Protein AF-A0A7V2M1Z6-F1 (afdb_monomer_lite)

Foldseek 3Di:
DDLVVLLVVLVVVCVVVVQCPPPHPNHPDPVSLVVQLVVLVVVLCVCPPPHDDRPDPPVNVVSVVSNSSSVD

Structure (mmCIF, N/CA/C/O backbone):
data_AF-A0A7V2M1Z6-F1
#
_entry.id   AF-A0A7V2M1Z6-F1
#
loop_
_atom_site.group_PDB
_atom_site.id
_atom_site.type_symbol
_atom_site.label_atom_id
_atom_site.label_alt_id
_atom_site.label_comp_id
_atom_site.label_asym_id
_atom_site.label_entity_id
_atom_site.label_seq_id
_atom_site.pdbx_PDB_ins_code
_atom_site.Cartn_x
_atom_site.Cartn_y
_atom_site.Cartn_z
_atom_site.occupancy
_atom_site.B_iso_or_equiv
_atom_site.auth_seq_id
_atom_site.auth_comp_id
_atom_site.auth_asym_id
_atom_site.auth_atom_id
_atom_site.pdbx_PDB_model_num
ATOM 1 N N . MET A 1 1 ? -5.043 13.633 -10.430 1.00 78.44 1 MET A N 1
ATOM 2 C CA . MET A 1 1 ? -5.525 13.800 -9.050 1.00 78.44 1 MET A CA 1
ATOM 3 C C . MET A 1 1 ? -4.347 14.239 -8.210 1.00 78.44 1 MET A C 1
ATOM 5 O O . MET A 1 1 ? -3.261 13.707 -8.406 1.00 78.44 1 MET A O 1
ATOM 9 N N . GLU A 1 2 ? -4.543 15.208 -7.330 1.00 95.12 2 GLU A N 1
ATOM 10 C CA . GLU A 1 2 ? -3.538 15.623 -6.348 1.00 95.12 2 GLU A CA 1
ATOM 11 C C . GLU A 1 2 ? -3.374 14.554 -5.259 1.00 95.12 2 GLU A C 1
ATOM 13 O O . GLU A 1 2 ? -4.306 13.793 -4.992 1.00 95.12 2 GLU A O 1
ATOM 18 N N . ILE A 1 3 ? -2.231 14.535 -4.563 1.00 95.25 3 ILE A N 1
ATOM 19 C CA . ILE A 1 3 ? -1.974 13.589 -3.454 1.00 95.25 3 ILE A CA 1
ATOM 20 C C . ILE A 1 3 ? -3.131 13.599 -2.446 1.00 95.25 3 ILE A C 1
ATOM 22 O O . ILE A 1 3 ? -3.629 12.554 -2.050 1.00 95.25 3 ILE A O 1
ATOM 26 N N . LYS A 1 4 ? -3.636 14.788 -2.100 1.00 96.81 4 LYS A N 1
ATOM 27 C CA . LYS A 1 4 ? -4.768 14.936 -1.177 1.00 96.81 4 LYS A CA 1
ATOM 28 C C . LYS A 1 4 ? -6.057 14.287 -1.695 1.00 96.81 4 LYS A C 1
ATOM 30 O O . LYS A 1 4 ? -6.847 13.775 -0.908 1.00 96.81 4 LYS A O 1
ATOM 35 N N . GLU A 1 5 ? -6.301 14.337 -3.000 1.00 97.38 5 GLU A N 1
ATOM 36 C CA . GLU A 1 5 ? -7.470 13.703 -3.615 1.00 97.38 5 GLU A CA 1
ATOM 37 C C . GLU A 1 5 ? -7.320 12.181 -3.604 1.00 97.38 5 GLU A C 1
ATOM 39 O O . GLU A 1 5 ? -8.268 11.485 -3.251 1.00 97.38 5 GLU A O 1
ATOM 44 N N . LEU A 1 6 ? -6.121 11.675 -3.901 1.00 96.94 6 LEU A N 1
ATOM 45 C CA . LEU A 1 6 ? -5.806 10.249 -3.830 1.00 96.94 6 LEU A CA 1
ATOM 46 C C . LEU A 1 6 ? -5.937 9.710 -2.400 1.00 96.94 6 LEU A C 1
ATOM 48 O O . LEU A 1 6 ? -6.609 8.702 -2.202 1.00 96.94 6 LEU A O 1
ATOM 52 N N . THR A 1 7 ? -5.412 10.415 -1.391 1.00 97.12 7 THR A N 1
ATOM 53 C CA . THR A 1 7 ? -5.607 10.062 0.026 1.00 97.12 7 THR A CA 1
ATOM 54 C C . THR A 1 7 ? -7.093 9.996 0.379 1.00 97.12 7 THR A C 1
ATOM 56 O O . THR A 1 7 ? -7.530 9.077 1.071 1.00 97.12 7 THR A O 1
ATOM 59 N N . ASN A 1 8 ? -7.909 10.937 -0.105 1.00 97.94 8 ASN A N 1
ATOM 60 C CA . ASN A 1 8 ? -9.349 10.908 0.154 1.00 97.94 8 ASN A CA 1
ATOM 61 C C . ASN A 1 8 ? -10.030 9.694 -0.494 1.00 97.94 8 ASN A C 1
ATOM 63 O O . ASN A 1 8 ? -10.872 9.066 0.150 1.00 97.94 8 ASN A O 1
ATOM 67 N N . GLU A 1 9 ? -9.686 9.352 -1.736 1.00 97.81 9 GLU A N 1
ATOM 68 C CA . GLU A 1 9 ? -10.221 8.154 -2.392 1.00 97.81 9 GLU A CA 1
ATOM 69 C C . GLU A 1 9 ? -9.761 6.867 -1.699 1.00 97.81 9 GLU A C 1
ATOM 71 O O . GLU A 1 9 ? -10.581 5.971 -1.490 1.00 97.81 9 GLU A O 1
ATOM 76 N N . MET A 1 10 ? -8.511 6.804 -1.234 1.00 96.94 10 MET A N 1
ATOM 77 C CA . MET A 1 10 ? -8.008 5.671 -0.455 1.00 96.94 10 MET A C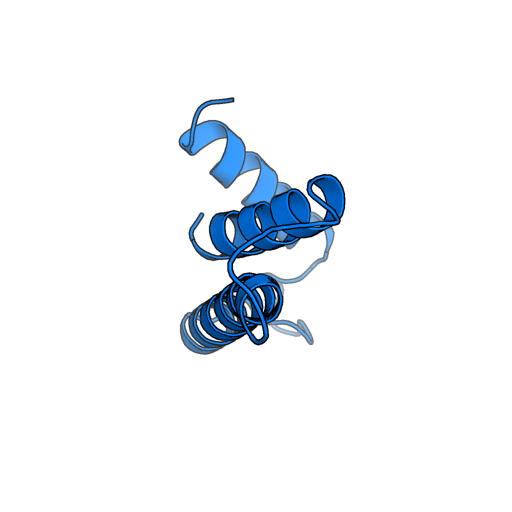A 1
ATOM 78 C C . MET A 1 10 ? -8.791 5.504 0.853 1.00 96.94 10 MET A C 1
ATOM 80 O O . MET A 1 10 ? -9.321 4.430 1.138 1.00 96.94 10 MET A O 1
ATOM 84 N N . ASN A 1 11 ? -8.996 6.588 1.606 1.00 97.31 11 ASN A N 1
ATOM 85 C CA . ASN A 1 11 ? -9.814 6.561 2.821 1.00 97.31 11 ASN A CA 1
ATOM 86 C C . ASN A 1 11 ? -11.262 6.112 2.539 1.00 97.31 11 ASN A C 1
ATOM 88 O O . ASN A 1 11 ? -11.837 5.343 3.316 1.00 97.31 11 ASN A O 1
ATOM 92 N N . LYS A 1 12 ? -11.867 6.550 1.424 1.00 98.06 12 LYS A N 1
ATOM 93 C CA . LYS A 1 12 ? -13.203 6.084 1.005 1.00 98.06 12 LYS A CA 1
ATOM 94 C C . LYS A 1 12 ? -13.200 4.591 0.695 1.00 98.06 12 LYS A C 1
ATOM 96 O O . LYS A 1 12 ? -14.102 3.886 1.141 1.00 98.06 12 LYS A O 1
ATOM 101 N N . PHE A 1 13 ? -12.201 4.105 -0.036 1.00 96.81 13 PHE A N 1
ATOM 102 C CA . PHE A 1 13 ? -12.051 2.691 -0.360 1.00 96.81 13 PHE A CA 1
ATOM 103 C C . PHE A 1 13 ? -11.940 1.833 0.906 1.00 96.81 13 PHE A C 1
ATOM 105 O O . PHE A 1 13 ? -12.744 0.919 1.101 1.00 96.81 13 PHE A O 1
ATOM 112 N N . VAL A 1 14 ? -11.017 2.175 1.806 1.00 97.00 14 VAL A N 1
ATOM 113 C CA . VAL A 1 14 ? -10.781 1.458 3.068 1.00 97.00 14 VAL A CA 1
ATOM 114 C C . VAL A 1 14 ? -12.038 1.456 3.945 1.00 97.00 14 VAL A C 1
ATOM 116 O O . VAL A 1 14 ? -12.418 0.421 4.501 1.00 97.00 14 VAL A O 1
ATOM 119 N N . LYS A 1 15 ? -12.753 2.586 4.004 1.00 97.56 15 LYS A N 1
ATOM 120 C CA . LYS A 1 15 ? -14.038 2.690 4.705 1.00 97.56 15 LYS A CA 1
ATOM 121 C C . LYS A 1 15 ? -15.120 1.809 4.077 1.00 97.56 15 LYS A C 1
ATOM 123 O O . LYS A 1 15 ? -15.811 1.104 4.803 1.00 97.56 15 LYS A O 1
ATOM 128 N N . ASN A 1 16 ? -15.250 1.797 2.751 1.00 97.75 16 ASN A N 1
ATOM 129 C CA . ASN A 1 16 ? -16.229 0.962 2.042 1.00 97.75 16 ASN A CA 1
ATOM 130 C C . ASN A 1 16 ? -15.970 -0.540 2.231 1.00 97.75 16 ASN A C 1
ATOM 132 O O . ASN A 1 16 ? -16.890 -1.347 2.112 1.00 97.75 16 ASN A O 1
ATOM 136 N N . LYS A 1 17 ? -14.727 -0.924 2.536 1.00 96.38 17 LYS A N 1
ATOM 137 C CA . LYS A 1 17 ? -14.356 -2.297 2.892 1.00 96.38 17 LYS A CA 1
ATOM 138 C C . LYS A 1 17 ? -14.632 -2.651 4.362 1.00 96.38 17 LYS A C 1
ATOM 140 O O . LYS A 1 17 ? -14.431 -3.809 4.728 1.00 96.38 17 LYS A O 1
ATOM 145 N N . GLY A 1 18 ? -15.058 -1.692 5.189 1.00 97.56 18 GLY A N 1
ATOM 146 C CA . GLY A 1 18 ? -15.247 -1.863 6.636 1.00 97.56 18 GLY A CA 1
ATOM 147 C C . GLY A 1 18 ? -13.931 -2.012 7.404 1.00 97.56 18 GLY A C 1
ATOM 148 O O . GLY A 1 18 ? -13.893 -2.564 8.497 1.00 97.56 18 GLY A O 1
ATOM 149 N N . TRP A 1 19 ? -12.799 -1.591 6.831 1.00 97.56 19 TRP A N 1
ATOM 150 C CA . TRP A 1 19 ? -11.493 -1.894 7.430 1.00 97.56 19 TRP A CA 1
ATOM 151 C C . TRP A 1 19 ? -11.115 -0.988 8.603 1.00 97.56 19 TRP A C 1
ATOM 153 O O . TRP A 1 19 ? -10.248 -1.362 9.395 1.00 97.56 19 TRP A O 1
ATOM 163 N N . TYR A 1 20 ? -11.787 0.157 8.738 1.00 96.50 20 TYR A N 1
ATOM 164 C CA . TYR A 1 20 ? -11.693 1.024 9.915 1.00 96.50 20 TYR A CA 1
ATOM 165 C C . TYR A 1 20 ? -12.576 0.569 11.086 1.00 96.50 20 TYR A C 1
ATOM 167 O O . TYR A 1 20 ? -12.462 1.141 12.170 1.00 96.50 20 TYR A O 1
ATOM 175 N N . ASP A 1 21 ? -13.440 -0.430 10.891 1.00 96.88 21 ASP A N 1
ATOM 176 C CA . ASP A 1 21 ? -14.331 -0.909 11.946 1.00 96.88 21 ASP A CA 1
ATOM 177 C C . ASP A 1 21 ? -13.533 -1.610 13.058 1.00 96.88 21 ASP A C 1
ATOM 179 O O . ASP A 1 21 ? -12.490 -2.226 12.814 1.00 96.88 21 ASP A O 1
ATOM 183 N N . LEU A 1 22 ? -14.018 -1.512 14.301 1.00 93.81 22 LEU A N 1
ATOM 184 C CA . LEU A 1 22 ? -13.316 -2.018 15.491 1.00 93.81 22 LEU A CA 1
ATOM 185 C C . LEU A 1 22 ? -13.079 -3.537 15.456 1.00 93.81 22 LEU A C 1
ATOM 187 O O . LEU A 1 22 ? -12.102 -4.019 16.026 1.00 93.81 22 LEU A O 1
ATOM 191 N N . ASP A 1 23 ? -13.961 -4.284 14.799 1.00 95.00 23 ASP A N 1
ATOM 192 C CA . ASP A 1 23 ? -13.929 -5.739 14.639 1.00 95.00 23 ASP A CA 1
ATOM 193 C C . ASP A 1 23 ? -13.414 -6.184 13.258 1.00 95.00 23 ASP A C 1
ATOM 195 O O . ASP A 1 23 ? -13.497 -7.363 12.895 1.00 95.00 23 ASP A O 1
ATOM 199 N N . SER A 1 24 ? -12.829 -5.258 12.490 1.00 96.94 24 SER A N 1
ATOM 200 C CA . SER A 1 24 ? -12.220 -5.549 11.197 1.00 96.94 24 SER A CA 1
ATOM 201 C C . SER A 1 24 ? -11.153 -6.641 11.309 1.00 96.94 24 SER A C 1
ATOM 203 O O . SER A 1 24 ? -10.215 -6.565 12.104 1.00 96.94 24 SER A O 1
ATOM 205 N N . LYS A 1 25 ? -11.220 -7.628 10.407 1.00 95.81 25 LYS A N 1
ATOM 206 C CA . LYS A 1 25 ? -10.148 -8.624 10.213 1.00 95.81 25 LYS A CA 1
ATOM 207 C C . LYS A 1 25 ? -8.889 -8.035 9.563 1.00 95.81 25 LYS A C 1
ATOM 209 O O . LYS A 1 25 ? -7.880 -8.726 9.461 1.00 95.81 25 LYS A O 1
ATOM 214 N N . ARG A 1 26 ? -8.953 -6.788 9.085 1.00 95.62 26 ARG A N 1
ATOM 215 C CA . ARG A 1 26 ? -7.862 -6.046 8.436 1.00 95.62 26 ARG A CA 1
ATOM 216 C C . ARG A 1 26 ? -7.737 -4.648 9.056 1.00 95.62 26 ARG A C 1
ATOM 218 O O . ARG A 1 26 ? -7.999 -3.653 8.377 1.00 95.62 26 ARG A O 1
ATOM 225 N N . PRO A 1 27 ? -7.409 -4.546 10.356 1.00 96.69 27 PRO A N 1
ATOM 226 C CA . PRO A 1 27 ? -7.402 -3.263 11.038 1.00 96.69 27 PRO A CA 1
ATOM 227 C C . PRO A 1 27 ? -6.249 -2.397 10.526 1.00 96.69 27 PRO A C 1
ATOM 229 O O . PRO A 1 27 ? -5.113 -2.863 10.399 1.00 96.69 27 PRO A O 1
ATOM 232 N N . GLN A 1 28 ? -6.535 -1.123 10.273 1.00 96.75 28 GLN A N 1
ATOM 233 C CA . GLN A 1 28 ? -5.600 -0.146 9.700 1.00 96.75 28 GLN A CA 1
ATOM 234 C C . GLN A 1 28 ? -4.677 0.461 10.771 1.00 96.75 28 GLN A C 1
ATOM 236 O O . GLN A 1 28 ? -4.573 1.674 10.931 1.00 96.75 28 GLN A O 1
ATOM 241 N N . THR A 1 29 ? -4.052 -0.395 11.583 1.00 96.81 29 THR A N 1
ATOM 242 C CA . THR A 1 29 ? -3.082 0.046 12.596 1.00 96.81 29 THR A CA 1
ATOM 243 C C . THR A 1 29 ? -1.776 0.475 11.933 1.00 96.81 29 THR A C 1
ATOM 245 O O . THR A 1 29 ? -1.403 -0.090 10.907 1.00 96.81 29 THR A O 1
ATOM 248 N N . LEU A 1 30 ? -1.027 1.393 12.560 1.00 97.06 30 LEU A N 1
ATOM 249 C CA . LEU A 1 30 ? 0.296 1.810 12.068 1.00 97.06 30 LEU A CA 1
ATOM 250 C C . LEU A 1 30 ? 1.208 0.608 11.788 1.00 97.06 30 LEU A C 1
ATOM 252 O O . LEU A 1 30 ? 1.848 0.551 10.748 1.00 97.06 30 LEU A O 1
ATOM 256 N N . LYS A 1 31 ? 1.199 -0.395 12.676 1.00 97.94 31 LYS A N 1
ATOM 257 C CA . LYS A 1 31 ? 1.959 -1.636 12.489 1.00 97.94 31 LYS A CA 1
ATOM 258 C C . LYS A 1 31 ? 1.568 -2.362 11.199 1.00 97.94 31 LYS A C 1
ATOM 260 O O . LYS A 1 31 ? 2.451 -2.762 10.451 1.00 97.94 31 LYS A O 1
ATOM 265 N N . ASN A 1 32 ? 0.273 -2.564 10.962 1.00 97.75 32 ASN A N 1
ATOM 266 C CA . ASN A 1 32 ? -0.189 -3.308 9.790 1.00 97.75 32 ASN A CA 1
ATOM 267 C C . ASN A 1 32 ? 0.112 -2.549 8.499 1.00 97.75 32 ASN A C 1
ATOM 269 O O . ASN A 1 32 ? 0.619 -3.155 7.567 1.00 97.75 32 ASN A O 1
ATOM 273 N N . LEU A 1 33 ? -0.117 -1.234 8.485 1.00 97.81 33 LEU A N 1
ATOM 274 C CA . LEU A 1 33 ? 0.199 -0.382 7.338 1.00 97.81 33 LEU A CA 1
ATOM 275 C C . LEU A 1 33 ? 1.699 -0.389 7.024 1.00 97.81 33 LEU A C 1
ATOM 277 O O . LEU A 1 33 ? 2.078 -0.568 5.874 1.00 97.81 33 LEU A O 1
ATOM 281 N N . SER A 1 34 ? 2.566 -0.275 8.038 1.00 98.31 34 SER A N 1
ATOM 282 C CA . SER A 1 34 ? 4.020 -0.347 7.834 1.00 98.31 34 SER A CA 1
ATOM 283 C C . SER A 1 34 ? 4.487 -1.713 7.325 1.00 98.31 34 SER A C 1
ATOM 285 O O . SER A 1 34 ? 5.426 -1.774 6.536 1.00 98.31 34 SER A O 1
ATOM 287 N N . ILE A 1 35 ? 3.856 -2.805 7.773 1.00 98.50 35 ILE A N 1
ATOM 288 C CA . ILE A 1 35 ? 4.150 -4.147 7.256 1.00 98.50 35 ILE A CA 1
ATOM 289 C C . ILE A 1 35 ? 3.711 -4.246 5.797 1.00 98.50 35 ILE A C 1
ATOM 291 O O . ILE A 1 35 ? 4.529 -4.636 4.975 1.00 98.50 35 ILE A O 1
ATOM 295 N N . SER A 1 36 ? 2.475 -3.860 5.476 1.00 98.25 36 SER A N 1
ATOM 296 C CA . SER A 1 36 ? 1.966 -3.868 4.103 1.00 98.25 36 SER A CA 1
ATOM 297 C C . SER A 1 36 ? 2.849 -3.051 3.166 1.00 98.25 36 SER A C 1
ATOM 299 O O . SER A 1 36 ? 3.298 -3.583 2.166 1.00 98.25 36 SER A O 1
ATOM 301 N N . LEU A 1 37 ? 3.227 -1.827 3.548 1.00 98.50 37 LEU A N 1
ATOM 302 C CA . LEU A 1 37 ? 4.161 -1.007 2.774 1.00 98.50 37 LEU A CA 1
ATOM 303 C C . LEU A 1 37 ? 5.478 -1.744 2.469 1.00 98.50 37 LEU A C 1
ATOM 305 O O . LEU A 1 37 ? 5.988 -1.668 1.358 1.00 98.50 37 LEU A O 1
ATOM 309 N N . CYS A 1 38 ? 6.041 -2.451 3.451 1.00 98.69 38 CYS A N 1
ATOM 310 C CA . CYS A 1 38 ? 7.269 -3.225 3.262 1.00 98.69 38 CYS A CA 1
ATOM 311 C C . CYS A 1 38 ? 7.072 -4.412 2.302 1.00 98.69 38 CYS A C 1
ATOM 313 O O . CYS A 1 38 ? 7.982 -4.735 1.536 1.00 98.69 38 CYS A O 1
ATOM 315 N N . LEU A 1 39 ? 5.899 -5.052 2.344 1.00 98.62 39 LEU A N 1
ATOM 316 C CA . LEU A 1 39 ? 5.546 -6.138 1.431 1.00 98.62 39 LEU A CA 1
ATOM 317 C C . LEU A 1 39 ? 5.466 -5.623 -0.008 1.00 98.62 39 LEU A C 1
ATOM 319 O O . LEU A 1 39 ? 6.230 -6.112 -0.829 1.00 98.62 39 LEU A O 1
ATOM 323 N N . GLU A 1 40 ? 4.704 -4.560 -0.277 1.00 98.56 40 GLU A N 1
ATOM 324 C CA . GLU A 1 40 ? 4.569 -4.030 -1.647 1.00 98.56 40 GLU A CA 1
ATOM 325 C C . GLU A 1 40 ? 5.908 -3.506 -2.200 1.00 98.56 40 GLU A C 1
ATOM 327 O O . GLU A 1 40 ? 6.247 -3.685 -3.367 1.00 98.56 40 GLU A O 1
ATOM 332 N N . VAL A 1 41 ? 6.757 -2.909 -1.349 1.00 98.62 41 VAL A N 1
ATOM 333 C CA . VAL A 1 41 ? 8.122 -2.530 -1.761 1.00 98.62 41 VAL A CA 1
ATOM 334 C C . VAL A 1 41 ? 8.947 -3.761 -2.148 1.00 98.62 41 VAL A C 1
ATOM 336 O O . VAL A 1 41 ? 9.791 -3.676 -3.038 1.00 98.62 41 VAL A O 1
ATOM 339 N N . SER A 1 42 ? 8.729 -4.901 -1.494 1.00 98.56 42 SER A N 1
ATOM 340 C CA . SER A 1 42 ? 9.402 -6.152 -1.854 1.00 98.56 42 SER A CA 1
ATOM 341 C C . SER A 1 42 ? 8.920 -6.689 -3.206 1.00 98.56 42 SER A C 1
ATOM 343 O O . SER A 1 42 ? 9.745 -7.208 -3.953 1.00 98.56 42 SER A O 1
ATOM 345 N N . GLU A 1 43 ? 7.644 -6.507 -3.553 1.00 98.25 43 GLU A N 1
ATOM 346 C CA . GLU A 1 43 ? 7.078 -6.875 -4.864 1.00 98.25 43 GLU A CA 1
ATOM 347 C C . GLU A 1 43 ? 7.678 -6.001 -5.982 1.00 98.25 43 GLU A C 1
ATOM 349 O O . GLU A 1 43 ? 8.163 -6.513 -6.988 1.00 98.25 43 GLU A O 1
ATOM 354 N N . VAL A 1 44 ? 7.858 -4.694 -5.749 1.00 98.06 44 VAL A N 1
ATOM 355 C CA . VAL A 1 44 ? 8.629 -3.813 -6.656 1.00 98.06 44 VAL A CA 1
ATOM 356 C C . VAL A 1 44 ? 10.071 -4.307 -6.852 1.00 98.06 44 VAL A C 1
ATOM 358 O O . VAL A 1 44 ? 10.610 -4.233 -7.959 1.00 98.06 44 VAL A O 1
ATOM 361 N N . LEU A 1 45 ? 10.721 -4.796 -5.791 1.00 97.75 45 LEU A N 1
ATOM 362 C CA . LEU A 1 45 ? 12.087 -5.327 -5.870 1.00 97.75 45 LEU A CA 1
ATOM 363 C C . LEU A 1 45 ? 12.167 -6.648 -6.651 1.00 97.75 45 LEU A C 1
ATOM 365 O O . LEU A 1 45 ? 13.220 -6.926 -7.230 1.00 97.75 45 LEU A O 1
ATOM 369 N N . GLU A 1 46 ? 11.091 -7.437 -6.710 1.00 97.19 46 GLU A N 1
ATOM 370 C CA . GLU A 1 46 ? 11.047 -8.709 -7.442 1.00 97.19 46 GLU A CA 1
ATOM 371 C C . GLU A 1 46 ? 11.338 -8.519 -8.938 1.00 97.19 46 GLU A C 1
ATOM 373 O O . GLU A 1 46 ? 12.115 -9.279 -9.522 1.00 97.19 46 GLU A O 1
ATOM 378 N N . TYR A 1 47 ? 10.843 -7.433 -9.540 1.00 97.31 47 TYR A N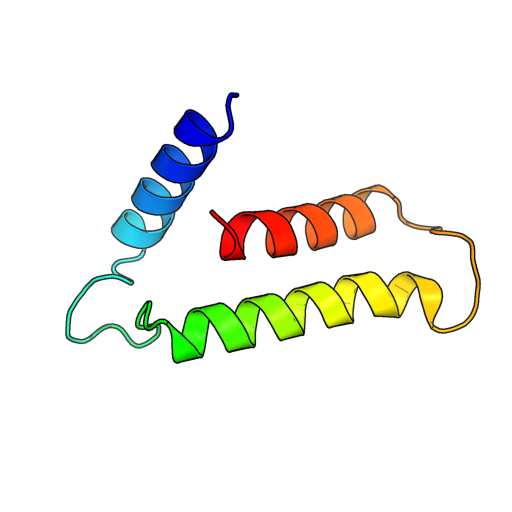 1
ATOM 379 C CA . TYR A 1 47 ? 11.112 -7.088 -10.946 1.00 97.31 47 TYR A CA 1
ATOM 380 C C . TYR A 1 47 ? 12.596 -6.899 -11.255 1.00 97.31 47 TYR A C 1
ATOM 382 O O . TYR A 1 47 ? 13.022 -7.052 -12.400 1.00 97.31 47 TYR A O 1
ATOM 390 N N . PHE A 1 48 ? 13.389 -6.582 -10.233 1.00 96.31 48 PHE A N 1
ATOM 391 C CA . PHE A 1 48 ? 14.826 -6.378 -10.347 1.00 96.31 48 PHE A CA 1
ATOM 392 C C . PHE A 1 48 ? 15.647 -7.532 -9.757 1.00 96.31 48 PHE A C 1
ATOM 394 O O . PHE A 1 48 ? 16.874 -7.452 -9.691 1.00 96.31 48 PHE A O 1
ATOM 401 N N . GLN A 1 49 ? 15.004 -8.625 -9.330 1.00 96.38 49 GLN A N 1
ATOM 402 C CA . GLN A 1 49 ? 15.675 -9.722 -8.629 1.00 96.38 49 GLN A CA 1
ATOM 403 C C . GLN A 1 49 ? 16.761 -10.392 -9.484 1.00 96.38 49 GLN A C 1
ATOM 405 O O . GLN A 1 49 ? 17.818 -10.760 -8.968 1.00 96.38 49 GLN A O 1
ATOM 410 N N . TRP A 1 50 ? 16.509 -10.549 -10.787 1.00 96.19 50 TRP A N 1
ATOM 411 C CA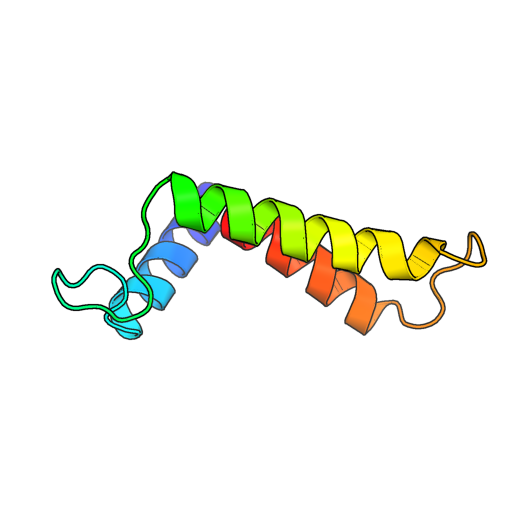 . TRP A 1 50 ? 17.390 -11.279 -11.711 1.00 96.19 50 TRP A CA 1
ATOM 412 C C . TRP A 1 50 ? 17.858 -10.455 -12.915 1.00 96.19 50 TRP A C 1
ATOM 414 O O . TRP A 1 50 ? 18.502 -10.990 -13.818 1.00 96.19 50 TRP A O 1
ATOM 424 N N . GLY A 1 51 ? 17.555 -9.158 -12.947 1.00 94.31 51 GLY A N 1
ATOM 425 C CA . GLY A 1 51 ? 17.876 -8.283 -14.067 1.00 94.31 51 GLY A CA 1
ATOM 426 C C . GLY A 1 51 ? 17.521 -6.831 -13.780 1.00 94.31 51 GLY A C 1
ATOM 427 O O . GLY A 1 51 ? 16.973 -6.511 -12.736 1.00 94.31 51 GLY A O 1
ATOM 428 N N . ASN A 1 52 ? 17.840 -5.945 -14.721 1.00 92.19 52 ASN A N 1
ATOM 429 C CA . ASN A 1 52 ? 17.594 -4.506 -14.575 1.00 92.19 52 ASN A CA 1
ATOM 430 C C . ASN A 1 52 ? 16.486 -3.993 -15.508 1.00 92.19 52 ASN A C 1
ATOM 432 O O . ASN A 1 52 ? 16.278 -2.785 -15.609 1.00 92.19 52 ASN A O 1
ATOM 436 N N . GLU A 1 53 ? 15.813 -4.892 -16.226 1.00 93.62 53 GLU A N 1
ATOM 437 C CA . GLU A 1 53 ? 14.778 -4.548 -17.196 1.00 93.62 53 GLU A CA 1
ATOM 438 C C . GLU A 1 53 ? 13.414 -5.025 -16.708 1.00 93.62 53 GLU A C 1
ATOM 440 O O . GLU A 1 53 ? 13.207 -6.211 -16.461 1.00 93.62 53 GLU A O 1
ATOM 445 N N . VAL A 1 54 ? 12.472 -4.088 -16.616 1.00 94.44 54 VAL A N 1
ATOM 446 C CA . VAL A 1 54 ? 11.067 -4.381 -16.334 1.00 94.44 54 VAL A CA 1
ATOM 447 C C . VAL A 1 54 ? 10.397 -4.828 -17.633 1.00 94.44 54 VAL A C 1
ATOM 449 O O . VAL A 1 54 ? 10.213 -4.017 -18.548 1.00 94.44 54 VAL A O 1
ATOM 452 N N . ILE A 1 55 ? 10.061 -6.117 -17.716 1.00 90.62 55 ILE A N 1
ATOM 453 C CA . ILE A 1 55 ? 9.418 -6.720 -18.894 1.00 90.62 55 ILE A CA 1
ATOM 454 C C . ILE A 1 55 ? 7.925 -6.373 -18.919 1.00 90.62 55 ILE A C 1
ATOM 456 O O . ILE A 1 55 ? 7.446 -5.853 -19.928 1.00 90.62 55 ILE A O 1
ATOM 460 N N . ASP A 1 56 ? 7.214 -6.606 -17.812 1.00 95.00 56 ASP A N 1
ATOM 461 C CA . ASP A 1 56 ? 5.807 -6.226 -17.660 1.00 95.00 56 ASP A CA 1
ATOM 462 C C . ASP A 1 56 ? 5.691 -4.878 -16.940 1.00 95.0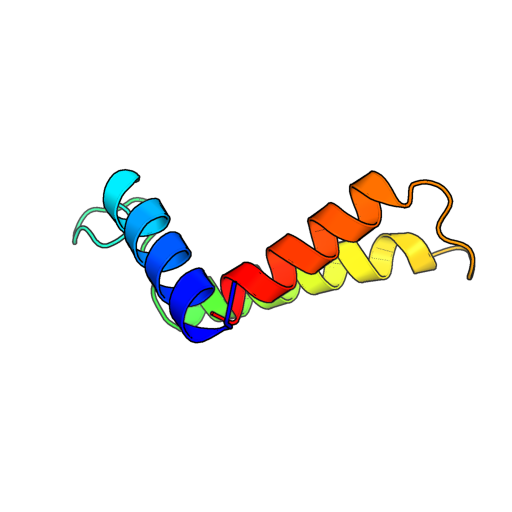0 56 ASP A C 1
ATOM 464 O O . ASP A 1 56 ? 5.839 -4.765 -15.725 1.00 95.00 56 ASP A O 1
ATOM 468 N N . LYS A 1 57 ? 5.490 -3.818 -17.725 1.00 95.81 57 LYS A N 1
ATOM 469 C CA . LYS A 1 57 ? 5.406 -2.449 -17.202 1.00 95.81 57 LYS A CA 1
ATOM 470 C C . LYS A 1 57 ? 4.065 -2.140 -16.55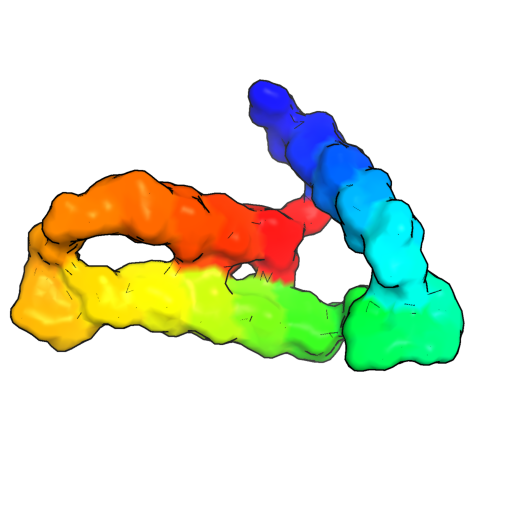2 1.00 95.81 57 LYS A C 1
ATOM 472 O O . LYS A 1 57 ? 4.019 -1.229 -15.729 1.00 95.81 57 LYS A O 1
ATOM 477 N N . ASP A 1 58 ? 3.005 -2.838 -16.951 1.00 97.38 58 ASP A N 1
ATOM 478 C CA . ASP A 1 58 ? 1.666 -2.594 -16.424 1.00 97.38 58 ASP A CA 1
ATOM 479 C C . ASP A 1 58 ? 1.551 -3.213 -15.030 1.00 97.38 58 ASP A C 1
ATOM 481 O O . ASP A 1 58 ? 1.089 -2.552 -14.101 1.00 97.38 58 ASP A O 1
ATOM 485 N N . GLU A 1 59 ? 2.067 -4.431 -14.861 1.00 96.62 59 GLU A N 1
ATOM 486 C CA . GLU A 1 59 ? 2.149 -5.096 -13.559 1.00 96.62 59 GLU A CA 1
ATOM 487 C C . GLU A 1 59 ? 3.110 -4.342 -12.619 1.00 96.62 59 GLU A C 1
ATOM 489 O O . GLU A 1 59 ? 2.735 -3.987 -11.505 1.00 96.62 59 GLU A O 1
ATOM 494 N N . PHE A 1 60 ? 4.281 -3.913 -13.105 1.00 97.75 60 PHE A N 1
ATOM 495 C CA . PHE A 1 60 ? 5.199 -3.075 -12.320 1.00 97.7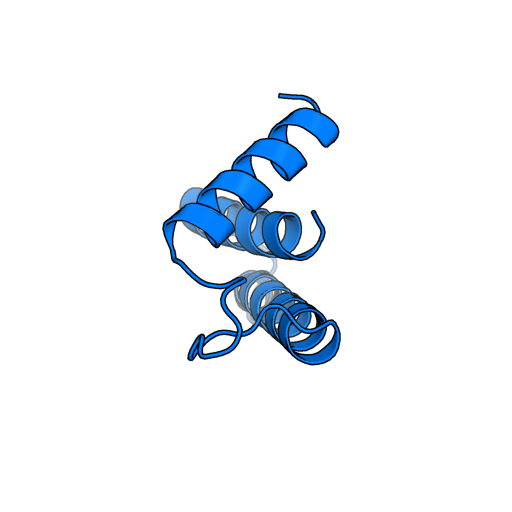5 60 PHE A CA 1
ATOM 496 C C . PHE A 1 60 ? 4.583 -1.741 -11.870 1.00 97.75 60 PHE A C 1
ATOM 498 O O . PHE A 1 60 ? 4.826 -1.269 -10.758 1.00 97.75 60 PHE A O 1
ATOM 505 N N . ALA A 1 61 ? 3.790 -1.101 -12.735 1.00 98.00 61 ALA A N 1
ATOM 506 C CA . ALA A 1 61 ? 3.068 0.114 -12.373 1.00 98.00 61 ALA A CA 1
ATOM 507 C C . ALA A 1 61 ? 1.994 -0.152 -11.307 1.00 98.00 61 ALA A C 1
ATOM 509 O O . ALA A 1 61 ? 1.735 0.740 -10.496 1.00 98.00 61 ALA A O 1
ATOM 510 N N . SER A 1 62 ? 1.400 -1.351 -11.295 1.00 97.69 62 SER A N 1
ATOM 511 C CA . SER A 1 62 ? 0.485 -1.789 -10.238 1.00 97.69 62 SER A CA 1
ATOM 512 C C . SER A 1 62 ? 1.204 -1.869 -8.893 1.00 97.69 62 SER A C 1
ATOM 514 O O . SER A 1 62 ? 0.757 -1.226 -7.949 1.00 97.69 62 SER A O 1
ATOM 516 N N . GLU A 1 63 ? 2.375 -2.507 -8.828 1.00 98.06 63 GLU A N 1
ATOM 517 C CA . GLU A 1 63 ? 3.129 -2.617 -7.568 1.00 98.06 63 GLU A CA 1
ATOM 518 C C . GLU A 1 63 ? 3.567 -1.255 -7.018 1.00 98.06 63 GLU A C 1
ATOM 520 O O . GLU A 1 63 ? 3.484 -0.964 -5.822 1.00 98.06 63 GLU A O 1
ATOM 525 N N . LEU A 1 64 ? 3.983 -0.344 -7.903 1.00 98.25 64 LEU A N 1
ATOM 526 C CA . LEU A 1 64 ? 4.277 1.035 -7.511 1.00 98.25 64 LEU A CA 1
ATOM 527 C C . LEU A 1 64 ? 3.037 1.768 -6.983 1.00 98.25 64 LEU A C 1
ATOM 529 O O . LEU A 1 64 ? 3.155 2.608 -6.083 1.00 98.25 64 LEU A O 1
ATOM 533 N N . ALA A 1 65 ? 1.861 1.485 -7.546 1.00 97.62 65 ALA A N 1
ATOM 534 C CA . ALA A 1 65 ? 0.611 2.036 -7.050 1.00 97.62 65 ALA A CA 1
ATOM 535 C C . ALA A 1 65 ? 0.297 1.489 -5.654 1.00 97.62 65 ALA A C 1
ATOM 537 O O . ALA A 1 65 ? -0.059 2.282 -4.784 1.00 97.62 65 ALA A O 1
ATOM 538 N N . ASP A 1 66 ? 0.510 0.201 -5.399 1.00 98.00 66 ASP A N 1
ATOM 539 C CA . ASP A 1 66 ? 0.269 -0.406 -4.089 1.00 98.00 66 ASP A CA 1
ATOM 540 C C . ASP A 1 66 ? 1.199 0.173 -3.011 1.00 98.00 66 ASP A C 1
ATOM 542 O O . ASP A 1 66 ? 0.727 0.597 -1.948 1.00 98.00 66 ASP A O 1
ATOM 546 N N . VAL A 1 67 ? 2.485 0.378 -3.320 1.00 98.44 67 VAL A N 1
ATOM 547 C CA . VAL A 1 67 ? 3.412 1.128 -2.448 1.00 98.44 67 VAL A CA 1
ATOM 548 C C . VAL A 1 67 ? 2.879 2.528 -2.136 1.00 98.44 67 VAL A C 1
ATOM 550 O O . VAL A 1 67 ? 2.889 2.960 -0.979 1.00 98.44 67 VAL A O 1
ATOM 553 N N . ALA A 1 68 ? 2.407 3.254 -3.154 1.00 97.50 68 ALA A N 1
ATOM 554 C CA . ALA A 1 68 ? 1.856 4.588 -2.958 1.00 97.50 68 ALA A CA 1
ATOM 555 C C . ALA A 1 68 ? 0.598 4.551 -2.079 1.00 97.50 68 ALA A C 1
ATOM 557 O O . ALA A 1 68 ? 0.478 5.369 -1.170 1.00 97.50 68 ALA A O 1
ATOM 558 N N . LEU A 1 69 ? -0.311 3.598 -2.290 1.00 96.94 69 LEU A N 1
ATOM 559 C CA . LEU A 1 69 ? -1.563 3.487 -1.539 1.00 96.94 69 LEU A CA 1
ATOM 560 C C . LEU A 1 69 ? -1.340 3.257 -0.040 1.00 96.94 69 LEU A C 1
ATOM 562 O O . LEU A 1 69 ? -2.088 3.820 0.756 1.00 96.94 69 LEU A O 1
ATOM 566 N N . TYR A 1 70 ? -0.317 2.497 0.363 1.00 97.00 70 TYR A N 1
ATOM 567 C CA . TYR A 1 70 ? 0.021 2.328 1.786 1.00 97.00 70 TYR A CA 1
ATOM 568 C C . TYR A 1 70 ? 0.798 3.504 2.395 1.00 97.00 70 TYR A C 1
ATOM 570 O O . TYR A 1 70 ? 0.960 3.557 3.617 1.00 97.00 70 TYR A O 1
ATOM 578 N N . LEU A 1 71 ? 1.274 4.444 1.573 1.00 95.31 71 LEU A N 1
ATOM 579 C CA . LEU A 1 71 ? 1.894 5.690 2.028 1.00 95.31 71 LEU A CA 1
ATOM 580 C C . LEU A 1 71 ? 0.873 6.832 2.217 1.00 95.31 71 LEU A C 1
ATOM 582 O O . LEU A 1 71 ? 1.161 7.773 2.962 1.00 95.31 71 LEU A O 1
ATOM 586 N N . LEU A 1 72 ? -0.279 6.765 1.534 1.00 94.00 72 LEU A N 1
ATOM 587 C CA . LEU A 1 72 ? -1.358 7.768 1.552 1.00 94.00 72 LEU A CA 1
ATOM 588 C C . LEU A 1 72 ? -2.265 7.677 2.786 1.00 94.00 72 LEU A C 1
ATOM 590 O O . LEU A 1 72 ? -2.740 8.767 3.188 1.00 94.00 72 LEU A O 1
#

Sequence (72 aa):
MEIKELTNEMNKFVKNKGWYDLDSKRPQTLKNLSISLCLEVSEVLEYFQWGNEVIDKDEFASELADVALYLL

pLDDT: mean 96.61, std 2.65, range [78.44, 98.69]

Secondary structure (DSSP, 8-state):
--HHHHHHHHHHHHHHTTTTSTT-SS---HHHHHHHHHHHHHHHHHTTSS-S--S-HHHHHHHHHHHHHHH-

Radius of gyration: 14.2 Å; chains: 1; bounding box: 34×27×34 Å